Protein AF-A0A8W8LE42-F1 (afdb_monomer_lite)

InterPro domains:
  IPR024810 MAB21L/Cyclic GMP-AMP synthase-like receptor [SM01265] (7-160)
  IPR046903 Mab-21-like, nucleotidyltransferase domain [PF03281] (3-57)
  IPR046906 Mab-21-like, HhH/H2TH-like domain [PF20266] (59-157)

Foldseek 3Di:
DPPPQPPPPVVLVVVLVVLPWDWAQDQDLVCVVPPDPCSNVGTDIGSPVSLVSSQDAACSVVLLVLVQVCCVPQVPFPQSQDDSQLLSQLSSVLCSVVVDRVCRHPVNSLVSNLSSLVVLLVCLVVLFRAGNVGRVDGPSPPGDNVSSVVSSVRSVVLSVCCVVDVCCSVVD

pLDDT: mean 90.91, std 12.52, range [38.81, 98.69]

Structure (mmCIF, N/CA/C/O backbone):
data_AF-A0A8W8LE42-F1
#
_entry.id   AF-A0A8W8LE42-F1
#
loop_
_atom_site.group_PDB
_atom_site.id
_atom_site.type_symbol
_atom_site.label_atom_id
_atom_site.label_alt_id
_atom_site.label_comp_id
_atom_site.label_asym_id
_atom_site.label_entity_id
_atom_site.label_seq_id
_atom_site.pdbx_PDB_ins_code
_atom_site.Cartn_x
_atom_site.Cartn_y
_atom_site.Cartn_z
_atom_site.occupancy
_atom_site.B_iso_or_equiv
_atom_site.auth_seq_id
_atom_site.auth_comp_id
_atom_site.auth_asym_id
_atom_site.auth_atom_id
_atom_site.pdbx_PDB_model_num
ATOM 1 N N . PRO A 1 1 ? -20.582 -4.398 -10.808 1.00 38.81 1 PRO A N 1
ATOM 2 C CA . PRO A 1 1 ? -19.666 -5.000 -11.806 1.00 38.81 1 PRO A CA 1
ATOM 3 C C . PRO A 1 1 ? -18.386 -5.479 -11.116 1.00 38.81 1 PRO A C 1
ATOM 5 O O . PRO A 1 1 ? -17.664 -4.663 -10.553 1.00 38.81 1 PRO A O 1
ATOM 8 N N . VAL A 1 2 ? -18.155 -6.792 -11.080 1.00 41.50 2 VAL A N 1
ATOM 9 C CA . VAL A 1 2 ? -16.882 -7.353 -10.603 1.00 41.50 2 VAL A CA 1
ATOM 10 C C . VAL A 1 2 ? -15.811 -6.903 -11.602 1.00 41.50 2 VAL A C 1
ATOM 12 O O . VAL A 1 2 ? -16.011 -7.134 -12.797 1.00 41.50 2 VAL A O 1
ATOM 15 N N . PRO A 1 3 ? -14.732 -6.212 -11.197 1.00 56.38 3 PRO A N 1
ATOM 16 C CA . PRO A 1 3 ? -13.662 -5.918 -12.134 1.00 56.38 3 PRO A CA 1
ATOM 17 C C . PRO A 1 3 ? -13.078 -7.259 -12.575 1.00 56.38 3 PRO A C 1
ATOM 19 O O . PRO A 1 3 ? -12.836 -8.126 -11.738 1.00 56.38 3 PRO A O 1
ATOM 22 N N . HIS A 1 4 ? -12.879 -7.453 -13.875 1.00 57.09 4 HIS A N 1
ATOM 23 C CA . HIS A 1 4 ? -12.092 -8.566 -14.394 1.00 57.09 4 HIS A CA 1
ATOM 24 C C . HIS A 1 4 ? -10.633 -8.386 -13.940 1.00 57.09 4 HIS A C 1
ATOM 26 O O . HIS A 1 4 ? -9.793 -7.920 -14.706 1.00 57.09 4 HIS A O 1
ATOM 32 N N . THR A 1 5 ? -10.330 -8.674 -12.675 1.00 58.78 5 THR A N 1
ATOM 33 C CA . THR A 1 5 ? -8.969 -8.638 -12.151 1.00 58.78 5 THR A CA 1
ATOM 34 C C . THR A 1 5 ? -8.213 -9.823 -12.738 1.00 58.78 5 THR A C 1
ATOM 36 O O . THR A 1 5 ? -8.463 -10.981 -12.419 1.00 58.78 5 THR A O 1
ATOM 39 N N . GLN A 1 6 ? -7.305 -9.521 -13.668 1.00 79.50 6 GLN A N 1
ATOM 40 C CA . GLN A 1 6 ? -6.396 -10.499 -14.279 1.00 79.50 6 GLN A CA 1
ATOM 41 C C . GLN A 1 6 ? -5.278 -10.933 -13.319 1.00 79.50 6 GLN A C 1
ATOM 43 O O . GLN A 1 6 ? -4.553 -11.886 -13.602 1.00 79.50 6 GLN A O 1
ATOM 48 N N . TRP A 1 7 ? -5.142 -10.233 -12.192 1.00 91.38 7 TRP A N 1
ATOM 49 C CA . TRP A 1 7 ? -4.185 -10.522 -11.143 1.00 91.38 7 TRP A CA 1
ATOM 50 C C . TRP A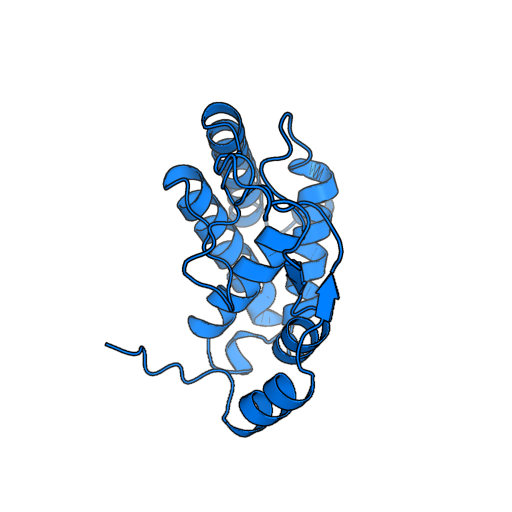 1 7 ? -4.899 -10.697 -9.797 1.00 91.38 7 TRP A C 1
ATOM 52 O O . TRP A 1 7 ? -5.804 -9.920 -9.489 1.00 91.38 7 TRP A O 1
ATOM 62 N N . PRO A 1 8 ? -4.479 -11.670 -8.980 1.00 92.62 8 PRO A N 1
ATOM 63 C CA . PRO A 1 8 ? -3.489 -12.694 -9.307 1.00 92.62 8 PRO A CA 1
ATOM 64 C C . PRO A 1 8 ? -4.063 -13.770 -10.247 1.00 92.62 8 PRO A C 1
ATOM 66 O O . PRO A 1 8 ? -5.276 -13.892 -10.420 1.00 92.62 8 PRO A O 1
ATOM 69 N N . ASN A 1 9 ? -3.189 -14.579 -10.852 1.00 91.38 9 ASN A N 1
ATOM 70 C CA . ASN A 1 9 ? -3.645 -15.728 -11.636 1.00 91.38 9 ASN A CA 1
ATOM 71 C C . ASN A 1 9 ? -4.401 -16.748 -10.745 1.00 91.38 9 ASN A C 1
ATOM 73 O O . ASN A 1 9 ? -4.167 -16.793 -9.532 1.00 91.38 9 ASN A O 1
ATOM 77 N N . PRO A 1 10 ? -5.272 -17.605 -11.312 1.00 92.88 10 PRO A N 1
ATOM 78 C CA . PRO A 1 10 ? -6.101 -18.524 -10.525 1.00 92.88 10 PRO A CA 1
ATOM 79 C C . PRO A 1 10 ? -5.329 -19.490 -9.613 1.00 92.88 10 PRO A C 1
ATOM 81 O O . PRO A 1 10 ? -5.827 -19.837 -8.543 1.00 92.88 10 PRO A O 1
ATOM 84 N N . ASN A 1 11 ? -4.115 -19.899 -9.995 1.00 93.69 11 ASN A N 1
ATOM 85 C CA . ASN A 1 11 ? -3.291 -20.782 -9.165 1.00 93.69 11 ASN A CA 1
ATOM 86 C C . ASN A 1 11 ? -2.834 -20.055 -7.897 1.00 93.69 11 ASN A C 1
ATOM 88 O O . ASN A 1 11 ? -2.991 -20.575 -6.796 1.00 93.69 11 ASN A O 1
ATOM 92 N N . LEU A 1 12 ? -2.362 -18.815 -8.036 1.00 94.56 12 LEU A N 1
ATOM 93 C CA . LEU A 1 12 ? -1.992 -17.984 -6.895 1.00 94.56 12 LEU A CA 1
ATOM 94 C C . LEU A 1 12 ? -3.217 -17.639 -6.027 1.00 94.56 12 LEU A C 1
ATOM 96 O O . LEU A 1 12 ? -3.098 -17.604 -4.807 1.00 94.56 12 LEU A O 1
ATOM 100 N N . VAL A 1 13 ? -4.414 -17.469 -6.608 1.00 95.12 13 VAL A N 1
ATOM 101 C CA . VAL A 1 13 ? -5.659 -17.343 -5.818 1.00 95.12 13 VAL A CA 1
ATOM 102 C C . VAL A 1 13 ? -5.880 -18.572 -4.933 1.00 95.12 13 VAL A C 1
ATOM 104 O O . VAL A 1 13 ? -6.248 -18.419 -3.767 1.00 95.12 13 VAL A O 1
ATOM 107 N N . ALA A 1 14 ? -5.692 -19.779 -5.473 1.00 95.56 14 ALA A N 1
ATOM 108 C CA . ALA A 1 14 ? -5.859 -21.014 -4.712 1.00 95.56 14 ALA A CA 1
ATOM 109 C C . ALA A 1 14 ? -4.854 -21.088 -3.554 1.00 95.56 14 ALA A C 1
ATOM 111 O O . ALA A 1 14 ? -5.263 -21.310 -2.419 1.00 95.56 14 ALA A O 1
ATOM 112 N N . GLU A 1 15 ? -3.578 -20.796 -3.817 1.00 95.75 15 GLU A N 1
ATOM 113 C CA . GLU A 1 15 ? -2.529 -20.762 -2.790 1.00 95.75 15 GLU A CA 1
ATOM 114 C C . GLU A 1 15 ? -2.838 -19.756 -1.674 1.00 95.75 15 GLU A C 1
ATOM 116 O O . GLU A 1 15 ? -2.789 -20.097 -0.498 1.00 95.75 15 GLU A O 1
ATOM 121 N N . VAL A 1 16 ? -3.222 -18.527 -2.032 1.00 96.38 16 VAL A N 1
ATOM 122 C CA . VAL A 1 16 ? -3.562 -17.463 -1.072 1.00 96.38 16 VAL A CA 1
ATOM 123 C C . VAL A 1 16 ? -4.757 -17.852 -0.204 1.00 96.38 16 VAL A C 1
ATOM 125 O O . VAL A 1 16 ? -4.789 -17.526 0.979 1.00 96.38 16 VAL A O 1
ATOM 128 N N . LYS A 1 17 ? -5.736 -18.572 -0.764 1.00 95.50 17 LYS A N 1
ATOM 129 C CA . LYS A 1 17 ? -6.861 -19.113 0.011 1.00 95.50 17 LYS A CA 1
ATOM 130 C C . LYS A 1 17 ? -6.429 -20.235 0.954 1.00 95.50 17 LYS A C 1
ATOM 132 O O . LYS A 1 17 ? -6.982 -20.326 2.046 1.00 95.50 17 LYS A O 1
ATOM 137 N N . THR A 1 18 ? -5.463 -21.065 0.558 1.00 96.50 18 THR A N 1
ATOM 138 C CA . THR A 1 18 ? -4.912 -22.134 1.405 1.00 96.50 18 THR A CA 1
ATOM 139 C C . THR A 1 18 ? -4.162 -21.587 2.622 1.00 96.50 18 THR A C 1
ATOM 141 O O . THR A 1 18 ? -4.216 -22.220 3.672 1.00 96.50 18 THR A O 1
ATOM 144 N N . GLU A 1 19 ? -3.541 -20.405 2.527 1.00 96.88 19 GLU A N 1
ATOM 145 C CA . GLU A 1 19 ? -2.913 -19.729 3.681 1.00 96.88 19 GLU A CA 1
ATOM 146 C C . GLU A 1 19 ? -3.922 -19.377 4.793 1.00 96.88 19 GLU A C 1
ATOM 148 O O . GLU A 1 19 ? -3.547 -19.245 5.957 1.00 96.88 19 GLU A O 1
ATOM 153 N N . GLY A 1 20 ? -5.209 -19.223 4.459 1.00 95.62 20 GLY A N 1
ATOM 154 C CA . GLY A 1 20 ? -6.252 -18.875 5.422 1.00 95.62 20 GLY A CA 1
ATOM 155 C C . GLY A 1 20 ? -6.092 -17.471 6.021 1.00 95.62 20 GLY A C 1
ATOM 156 O O . GLY A 1 20 ? -5.616 -16.535 5.373 1.00 95.62 20 GLY A O 1
ATOM 157 N N . PHE A 1 21 ? -6.557 -17.303 7.259 1.00 97.31 21 PHE A N 1
ATOM 158 C CA . PHE A 1 21 ? -6.441 -16.064 8.027 1.00 97.31 21 PHE A CA 1
ATOM 159 C C . PHE A 1 21 ? -6.401 -16.364 9.527 1.00 97.31 21 PHE A C 1
ATOM 161 O O . PHE A 1 21 ? -6.941 -17.368 9.988 1.00 97.31 21 PHE A O 1
ATOM 168 N N . ASP A 1 22 ? -5.801 -15.452 10.287 1.00 97.19 22 ASP A N 1
ATOM 169 C CA . ASP A 1 22 ? -5.736 -15.517 11.743 1.00 97.19 22 ASP A CA 1
ATOM 170 C C . ASP A 1 22 ? -6.872 -14.707 12.381 1.00 97.19 22 ASP A C 1
ATOM 172 O O . ASP A 1 22 ? -7.302 -13.674 11.854 1.00 97.19 22 ASP A O 1
ATOM 176 N N . LEU A 1 23 ? -7.305 -15.134 13.568 1.00 95.56 23 LEU A N 1
ATOM 177 C CA . LEU A 1 23 ? -8.209 -14.391 14.443 1.00 95.56 23 LEU A CA 1
ATOM 178 C C . LEU A 1 23 ? -7.427 -13.864 15.647 1.00 95.56 23 LEU A C 1
ATOM 180 O O . LEU A 1 23 ? -6.873 -14.631 16.431 1.00 95.56 23 LEU A O 1
ATOM 184 N N . LEU A 1 24 ? -7.371 -12.542 15.797 1.00 91.88 24 LEU A N 1
ATOM 185 C CA . LEU A 1 24 ? -6.592 -11.880 16.840 1.00 91.88 24 LEU A CA 1
ATOM 186 C C . LEU A 1 24 ? -7.497 -11.377 17.967 1.00 91.88 24 LEU A C 1
ATOM 188 O O . LEU A 1 24 ? -8.432 -10.613 17.716 1.00 91.88 24 LEU A O 1
ATOM 192 N N . SER A 1 25 ? -7.163 -11.741 19.208 1.00 89.75 25 SER A N 1
ATOM 193 C CA . SER A 1 25 ? -7.779 -11.194 20.424 1.00 89.75 25 SER A CA 1
ATOM 194 C C . SER A 1 25 ? -7.198 -9.811 20.719 1.00 89.75 25 SER A C 1
ATOM 196 O O . SER A 1 25 ? -6.240 -9.672 21.482 1.00 89.75 25 SER A O 1
ATOM 198 N N . ARG A 1 26 ? -7.731 -8.779 20.062 1.00 85.00 26 ARG A N 1
ATOM 199 C CA . ARG A 1 26 ? -7.368 -7.377 20.303 1.00 85.00 26 ARG A CA 1
ATOM 200 C C . ARG A 1 26 ? -8.550 -6.458 20.031 1.00 85.00 26 ARG A C 1
ATOM 202 O O . ARG A 1 26 ? -9.397 -6.772 19.200 1.00 85.00 26 ARG A O 1
ATOM 209 N N . GLU A 1 27 ? -8.547 -5.289 20.662 1.00 81.31 27 GLU A N 1
ATOM 210 C CA . GLU A 1 27 ? -9.587 -4.286 20.448 1.00 81.31 27 GLU A CA 1
ATOM 211 C C . GLU A 1 27 ? -9.686 -3.843 18.982 1.00 81.31 27 GLU A C 1
ATOM 213 O O . GLU A 1 27 ? -8.686 -3.616 18.290 1.00 81.31 27 GLU A O 1
ATOM 218 N N . SER A 1 28 ? -10.924 -3.654 18.528 1.00 82.19 28 SER A N 1
ATOM 219 C CA . SER A 1 28 ? -11.236 -3.111 17.212 1.00 82.19 28 SER A CA 1
ATOM 220 C C . SER A 1 28 ? -11.749 -1.683 17.342 1.00 82.19 28 SER A C 1
ATOM 222 O O . SER A 1 28 ? -12.800 -1.430 17.931 1.00 82.19 28 SER A O 1
ATOM 224 N N . ILE A 1 29 ? -11.067 -0.735 16.696 1.00 81.94 29 ILE A N 1
ATOM 225 C CA . ILE A 1 29 ? -11.532 0.659 16.601 1.00 81.94 29 ILE A CA 1
ATOM 226 C C . ILE A 1 29 ? -12.899 0.787 15.910 1.00 81.94 29 ILE A C 1
ATOM 228 O O . ILE A 1 29 ? -13.561 1.813 16.026 1.00 81.94 29 ILE A O 1
ATOM 232 N N . TYR A 1 30 ? -13.330 -0.242 15.174 1.00 80.69 30 TYR A N 1
ATOM 233 C CA . TYR A 1 30 ? -14.610 -0.245 14.474 1.00 80.69 30 TYR A CA 1
ATOM 234 C C . TYR A 1 30 ? -15.786 -0.553 15.399 1.00 80.69 30 TYR A C 1
ATOM 236 O O . TYR A 1 30 ? -16.916 -0.252 15.019 1.00 80.69 30 TYR A O 1
ATOM 244 N N . MET A 1 31 ? -15.515 -1.110 16.584 1.00 73.50 31 MET A N 1
ATOM 245 C CA . MET A 1 31 ? -16.525 -1.481 17.574 1.00 73.50 31 MET A CA 1
ATOM 246 C C . MET A 1 31 ? -16.721 -0.421 18.662 1.00 73.50 31 MET A C 1
ATOM 248 O O . MET A 1 31 ? -17.799 -0.406 19.224 1.00 73.50 31 MET A O 1
ATOM 252 N N . LYS A 1 32 ? -15.778 0.518 18.868 1.00 66.31 32 LYS A N 1
ATOM 253 C CA . LYS A 1 32 ? -15.805 1.527 19.957 1.00 66.31 32 LYS A CA 1
ATOM 254 C C . LYS A 1 32 ? -17.063 2.406 20.051 1.00 66.31 32 LYS A C 1
ATOM 256 O O . LYS A 1 32 ? -17.310 2.990 21.098 1.00 66.31 32 LYS A O 1
ATOM 261 N N . ASP A 1 33 ? -17.823 2.543 18.967 1.00 61.06 33 ASP A N 1
ATOM 262 C CA . ASP A 1 33 ? -19.056 3.345 18.945 1.00 61.06 33 ASP A CA 1
ATOM 263 C C . ASP A 1 33 ? -20.308 2.513 19.294 1.00 61.06 33 ASP A C 1
ATOM 265 O O . ASP A 1 33 ? -21.415 3.046 19.357 1.00 61.06 33 ASP A O 1
ATOM 269 N N . LYS A 1 34 ? -20.167 1.193 19.473 1.00 59.84 34 LYS A N 1
ATOM 270 C CA . LYS A 1 34 ? -21.277 0.264 19.687 1.00 59.84 34 LYS A CA 1
ATOM 271 C C . LYS A 1 34 ? -21.262 -0.232 21.128 1.00 59.84 34 LYS A C 1
ATOM 273 O O . LYS A 1 34 ? -20.853 -1.364 21.360 1.00 59.84 34 LYS A O 1
ATOM 278 N N . GLN A 1 35 ? -21.826 0.572 22.041 1.00 52.69 35 GLN A N 1
ATOM 279 C CA . GLN A 1 35 ? -22.200 0.188 23.415 1.00 52.69 35 GLN A CA 1
ATOM 280 C C . GLN A 1 35 ? -23.067 -1.080 23.416 1.00 52.69 35 GLN A C 1
ATOM 282 O O . GLN A 1 35 ? -24.294 -1.047 23.478 1.00 52.69 35 GLN A O 1
ATOM 287 N N . SER A 1 36 ? -22.420 -2.225 23.293 1.00 55.94 36 SER A N 1
ATOM 288 C CA . SER A 1 36 ? -23.030 -3.535 23.231 1.00 55.94 36 SER A CA 1
ATOM 289 C C . SER A 1 36 ? -22.130 -4.471 24.013 1.00 55.94 36 SER A C 1
ATOM 291 O O . SER A 1 36 ? -20.908 -4.408 23.897 1.00 55.94 36 SER A O 1
ATOM 293 N N . ALA A 1 37 ? -22.7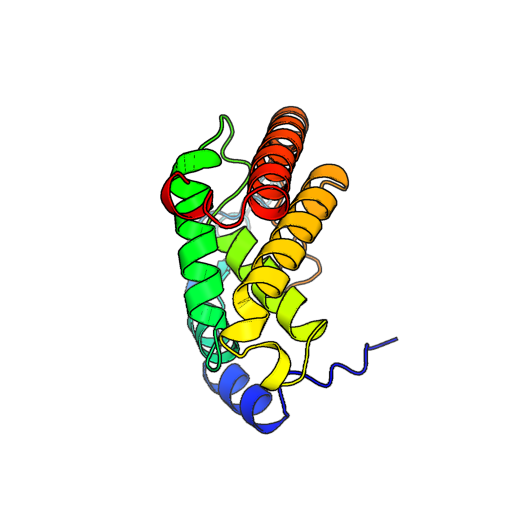35 -5.355 24.802 1.00 57.25 37 ALA A N 1
ATOM 294 C CA . ALA A 1 37 ? -22.017 -6.347 25.602 1.00 57.25 37 ALA A CA 1
ATOM 295 C C . ALA A 1 37 ? -21.084 -7.260 24.768 1.00 57.25 37 ALA A C 1
ATOM 297 O O . ALA A 1 37 ? -20.258 -7.957 25.337 1.00 57.25 37 ALA A O 1
ATOM 298 N N . ALA A 1 38 ? -21.188 -7.215 23.432 1.00 57.44 38 ALA A N 1
ATOM 299 C CA . ALA A 1 38 ? -20.390 -7.965 22.469 1.00 57.44 38 ALA A CA 1
ATOM 300 C C . ALA A 1 38 ? -19.047 -7.305 22.081 1.00 57.44 38 ALA A C 1
ATOM 302 O O . ALA A 1 38 ? -18.306 -7.886 21.287 1.00 57.44 38 ALA A O 1
ATOM 303 N N . GLU A 1 39 ? -18.703 -6.110 22.589 1.00 56.44 39 GLU A N 1
ATOM 304 C CA . GLU A 1 39 ? -17.395 -5.478 22.309 1.00 56.44 39 GLU A CA 1
ATOM 305 C C . GLU A 1 39 ? -16.203 -6.357 22.741 1.00 56.44 39 GLU A C 1
ATOM 307 O O . GLU A 1 39 ? -15.133 -6.264 22.138 1.00 56.44 39 GLU A O 1
ATOM 312 N N . GLY A 1 40 ? -16.402 -7.246 23.724 1.00 59.78 40 GLY A N 1
ATOM 313 C CA . GLY A 1 40 ? -15.407 -8.217 24.192 1.00 59.78 40 GLY A CA 1
ATOM 314 C C . GLY A 1 40 ? -15.378 -9.559 23.446 1.00 59.78 40 GLY A C 1
ATOM 315 O O . GLY A 1 40 ? -14.438 -10.323 23.646 1.00 59.78 40 GLY A O 1
ATOM 316 N N . ASP A 1 41 ? -16.353 -9.838 22.572 1.00 73.25 41 ASP A N 1
ATOM 317 C CA . ASP A 1 41 ? -16.566 -11.178 21.988 1.00 73.25 41 ASP A CA 1
ATOM 318 C C . ASP A 1 41 ? -16.149 -11.286 20.509 1.00 73.25 41 ASP A C 1
ATOM 320 O O . ASP A 1 41 ? -16.307 -12.331 19.871 1.00 73.25 41 ASP A O 1
ATOM 324 N N . ALA A 1 42 ? -15.620 -10.205 19.928 1.00 83.12 42 ALA A N 1
ATOM 325 C CA . ALA A 1 42 ? -15.227 -10.158 18.524 1.00 83.12 42 ALA A CA 1
ATOM 326 C C . ALA A 1 42 ? -13.712 -10.317 18.332 1.00 83.12 42 ALA A C 1
ATOM 328 O O . ALA A 1 42 ? -12.901 -9.708 19.028 1.00 83.12 42 ALA A O 1
ATOM 329 N N . TRP A 1 43 ? -13.333 -11.073 17.300 1.00 89.38 43 TRP A N 1
ATOM 330 C CA . TRP A 1 43 ? -11.942 -11.284 16.905 1.00 89.38 43 TRP A CA 1
ATOM 331 C C . TRP A 1 43 ? -11.595 -10.448 15.673 1.00 89.38 43 TRP A C 1
ATOM 333 O O . TRP A 1 43 ? -12.380 -10.348 14.727 1.00 89.38 43 TRP A O 1
ATOM 343 N N . VAL A 1 44 ? -10.396 -9.864 15.648 1.00 91.31 44 VAL A N 1
ATOM 344 C CA . VAL A 1 44 ? -9.908 -9.122 14.479 1.00 91.31 44 VAL A CA 1
ATOM 345 C C . VAL A 1 44 ? -9.298 -10.096 13.476 1.00 91.31 44 VAL A C 1
ATOM 347 O O . VAL A 1 44 ? -8.328 -10.779 13.795 1.00 91.31 44 VAL A O 1
ATOM 350 N N . MET A 1 45 ? -9.825 -10.121 12.252 1.00 94.44 45 MET A N 1
ATOM 351 C CA . MET A 1 45 ? -9.248 -10.903 11.154 1.00 94.44 45 MET A CA 1
ATOM 352 C C . MET A 1 45 ? -7.891 -10.334 10.716 1.00 94.44 45 MET A C 1
ATOM 354 O O . MET A 1 45 ? -7.731 -9.120 10.574 1.00 94.44 45 MET A O 1
ATOM 358 N N . SER A 1 46 ? -6.923 -11.215 10.468 1.00 95.69 46 SER A N 1
ATOM 359 C CA . SER A 1 46 ? -5.586 -10.888 9.967 1.00 95.69 46 SER A CA 1
ATOM 360 C C . SER A 1 46 ? -5.213 -11.808 8.809 1.00 95.69 46 SER A C 1
ATOM 362 O O . SER A 1 46 ? -5.189 -13.024 8.956 1.00 95.69 46 SER A O 1
ATOM 364 N N . PHE A 1 47 ? -4.855 -11.224 7.667 1.00 97.69 47 PHE A N 1
ATOM 365 C CA . PHE A 1 47 ? -4.520 -11.950 6.436 1.00 97.69 47 PHE A CA 1
ATOM 366 C C . PHE A 1 47 ? -3.010 -11.981 6.172 1.00 97.69 47 PHE A C 1
ATOM 368 O O . PHE A 1 47 ? -2.579 -12.046 5.026 1.00 97.69 47 PHE A O 1
ATOM 375 N N . LYS A 1 48 ? -2.183 -11.889 7.221 1.00 96.06 48 LYS A N 1
ATOM 376 C CA . LYS A 1 48 ? -0.734 -11.656 7.107 1.00 96.06 48 LYS A CA 1
ATOM 377 C C . LYS A 1 48 ? -0.051 -12.569 6.080 1.00 96.06 48 LYS A C 1
ATOM 379 O O . LYS A 1 48 ? 0.639 -12.055 5.199 1.00 96.06 48 LYS A O 1
ATOM 384 N N . TYR A 1 49 ? -0.250 -13.883 6.192 1.00 97.12 49 TYR A N 1
ATOM 385 C CA . TYR A 1 49 ? 0.382 -14.875 5.316 1.00 97.12 49 TYR A CA 1
ATOM 386 C C . TYR A 1 49 ? -0.178 -14.829 3.890 1.00 97.12 49 TYR A C 1
ATOM 388 O O . TYR A 1 49 ? 0.593 -14.776 2.934 1.00 97.12 49 TYR A O 1
ATOM 396 N N . ALA A 1 50 ? -1.501 -14.715 3.746 1.00 97.81 50 ALA A N 1
ATOM 397 C CA . ALA A 1 50 ? -2.175 -14.534 2.461 1.00 97.81 50 ALA A CA 1
ATOM 398 C C . ALA A 1 50 ? -1.665 -13.290 1.701 1.00 97.81 50 ALA A C 1
ATOM 400 O O . ALA A 1 50 ? -1.333 -13.359 0.517 1.00 97.81 50 ALA A O 1
ATOM 401 N N . GLU A 1 51 ? -1.525 -12.152 2.384 1.00 98.00 51 GLU A N 1
ATOM 402 C CA . GLU A 1 51 ? -0.949 -10.928 1.815 1.00 98.00 51 GLU A CA 1
ATOM 403 C C . GLU A 1 51 ? 0.530 -11.106 1.435 1.00 98.00 51 GLU A C 1
ATOM 405 O O . GLU A 1 51 ? 0.970 -10.615 0.398 1.00 98.00 51 GLU A O 1
ATOM 410 N N . ASP A 1 52 ? 1.321 -11.791 2.268 1.00 96.88 52 ASP A N 1
ATOM 411 C CA . ASP A 1 52 ? 2.741 -12.032 1.990 1.00 96.88 52 ASP A CA 1
ATOM 412 C C . ASP A 1 52 ? 2.938 -12.970 0.791 1.00 96.88 52 ASP A C 1
ATOM 414 O O . ASP A 1 52 ? 3.914 -12.806 0.044 1.00 96.88 52 ASP A O 1
ATOM 418 N N . ARG A 1 53 ? 2.010 -13.916 0.584 1.00 97.38 53 ARG A N 1
ATOM 419 C CA . ARG A 1 53 ? 1.952 -14.786 -0.596 1.00 97.38 53 ARG A CA 1
ATOM 420 C C . ARG A 1 53 ? 1.596 -13.994 -1.852 1.00 97.38 53 ARG A C 1
ATOM 422 O O . ARG A 1 53 ? 2.299 -14.126 -2.850 1.00 97.38 53 ARG A O 1
ATOM 429 N N . LEU A 1 54 ? 0.592 -13.114 -1.785 1.00 97.25 54 LEU A N 1
ATOM 430 C CA . LEU A 1 54 ? 0.218 -12.229 -2.900 1.00 97.25 54 LEU A CA 1
ATOM 431 C C . LEU A 1 54 ? 1.370 -11.332 -3.360 1.00 97.25 54 LEU A C 1
ATOM 433 O O . LEU A 1 54 ? 1.524 -11.077 -4.548 1.00 97.25 54 LEU A O 1
ATOM 437 N N . LEU A 1 55 ? 2.195 -10.856 -2.429 1.00 97.31 55 LEU A N 1
ATOM 438 C CA . LEU A 1 55 ? 3.310 -9.960 -2.738 1.00 97.31 55 LEU A CA 1
ATOM 439 C C . LEU A 1 55 ? 4.586 -10.689 -3.183 1.00 97.31 55 LEU A C 1
ATOM 441 O O . LEU A 1 55 ? 5.649 -10.069 -3.241 1.00 97.31 55 LEU A O 1
ATOM 445 N N . TYR A 1 56 ? 4.527 -11.993 -3.455 1.00 94.50 56 TYR A N 1
ATOM 446 C CA . TYR A 1 56 ? 5.662 -12.727 -4.002 1.00 94.50 56 TYR A CA 1
ATOM 447 C C . TYR A 1 56 ? 5.900 -12.375 -5.486 1.00 94.50 56 TYR A C 1
ATOM 449 O O . TYR A 1 56 ? 4.974 -12.040 -6.221 1.00 94.50 56 TYR A O 1
ATOM 457 N N . GLY A 1 57 ? 7.158 -12.452 -5.929 1.00 93.12 57 GLY A N 1
ATOM 458 C CA . GLY A 1 57 ? 7.553 -12.178 -7.315 1.00 93.12 57 GLY A CA 1
ATOM 459 C C . GLY A 1 57 ? 7.872 -10.708 -7.620 1.00 93.12 57 GLY A C 1
ATOM 460 O O . GLY A 1 57 ? 7.372 -9.783 -6.971 1.00 93.12 57 GLY A O 1
ATOM 461 N N . GLY A 1 58 ? 8.739 -10.518 -8.617 1.00 95.50 58 GLY A N 1
ATOM 462 C CA . GLY A 1 58 ? 9.188 -9.206 -9.078 1.00 95.50 58 GLY A CA 1
ATOM 463 C C . GLY A 1 58 ? 9.809 -8.341 -7.974 1.00 95.50 58 GLY A C 1
ATOM 464 O O . GLY A 1 58 ? 10.377 -8.825 -6.992 1.00 95.50 58 GLY A O 1
ATOM 465 N N . CYS A 1 59 ? 9.652 -7.030 -8.113 1.00 97.38 59 CYS A N 1
ATOM 466 C CA . CYS A 1 59 ? 10.143 -6.017 -7.195 1.00 97.38 59 CYS A CA 1
ATOM 467 C C . CYS A 1 59 ? 9.126 -5.662 -6.089 1.00 97.38 59 CYS A C 1
ATOM 469 O O . CYS A 1 59 ? 9.389 -4.752 -5.304 1.00 97.38 59 CYS A O 1
ATOM 471 N N . ARG A 1 60 ? 7.985 -6.369 -5.970 1.00 98.12 60 ARG A N 1
ATOM 472 C CA . ARG A 1 60 ? 6.876 -6.052 -5.034 1.00 98.12 60 ARG A CA 1
ATOM 473 C C . ARG A 1 60 ? 7.342 -5.895 -3.584 1.00 98.12 60 ARG A C 1
ATOM 475 O O . ARG A 1 60 ? 7.111 -4.861 -2.958 1.00 98.12 60 ARG A O 1
ATOM 482 N N . ARG A 1 61 ? 8.064 -6.885 -3.044 1.00 97.62 61 ARG A N 1
ATOM 483 C CA . ARG A 1 61 ? 8.596 -6.823 -1.664 1.00 97.62 61 ARG A CA 1
ATOM 484 C C . ARG A 1 61 ? 9.652 -5.735 -1.493 1.00 97.62 61 ARG A C 1
ATOM 486 O O . ARG A 1 61 ? 9.686 -5.093 -0.448 1.00 97.62 61 ARG A O 1
ATOM 493 N N . ARG A 1 62 ? 10.482 -5.501 -2.515 1.00 97.19 62 ARG A N 1
ATOM 494 C CA . ARG A 1 62 ? 11.482 -4.423 -2.504 1.00 97.19 62 ARG A CA 1
ATOM 495 C C . ARG A 1 62 ? 10.798 -3.054 -2.463 1.00 97.19 62 ARG A C 1
ATOM 497 O O . ARG A 1 62 ? 11.169 -2.222 -1.642 1.00 97.19 62 ARG A O 1
ATOM 504 N N . CYS A 1 63 ? 9.752 -2.870 -3.266 1.00 97.62 63 CYS A N 1
ATOM 505 C CA . CYS A 1 63 ? 8.891 -1.692 -3.259 1.00 97.62 63 CYS A CA 1
ATOM 506 C C . CYS A 1 63 ? 8.292 -1.458 -1.863 1.00 97.62 63 CYS A C 1
ATOM 508 O O . CYS A 1 63 ? 8.430 -0.370 -1.306 1.00 97.62 63 CYS A O 1
ATOM 510 N N . LEU A 1 64 ? 7.739 -2.503 -1.229 1.00 98.38 64 LEU A N 1
ATOM 511 C CA . LEU A 1 64 ? 7.223 -2.405 0.140 1.00 98.38 64 LEU A CA 1
ATOM 512 C C . LEU A 1 64 ? 8.299 -2.000 1.155 1.00 98.38 64 LEU A C 1
ATOM 514 O O . LEU A 1 64 ? 8.024 -1.189 2.036 1.00 98.38 64 LEU A O 1
ATOM 518 N N . SER A 1 65 ? 9.505 -2.563 1.063 1.00 97.75 65 SER A N 1
ATOM 519 C CA . SER A 1 65 ? 10.609 -2.211 1.963 1.00 97.75 65 SER A CA 1
ATOM 520 C C . SER A 1 65 ? 10.994 -0.738 1.838 1.00 97.75 65 SER A C 1
ATOM 522 O O . SER A 1 65 ? 11.104 -0.063 2.857 1.00 97.75 65 SER A O 1
ATOM 524 N N . ILE A 1 66 ? 11.103 -0.214 0.613 1.00 96.56 66 ILE A N 1
ATOM 525 C CA . ILE A 1 66 ? 11.396 1.207 0.374 1.00 96.56 66 ILE A CA 1
ATOM 526 C C . ILE A 1 66 ? 10.282 2.091 0.949 1.00 96.56 66 ILE A C 1
ATOM 528 O O . ILE A 1 66 ? 10.569 3.049 1.660 1.00 96.56 66 ILE A O 1
ATOM 532 N N . LEU A 1 67 ? 9.009 1.745 0.724 1.00 97.81 67 LEU A N 1
ATOM 533 C CA . LEU A 1 67 ? 7.871 2.485 1.285 1.00 97.81 67 LEU A CA 1
ATOM 534 C C . LEU A 1 67 ? 7.882 2.504 2.821 1.00 97.81 67 LEU A C 1
ATOM 536 O O . LEU A 1 67 ? 7.587 3.535 3.424 1.00 97.81 67 LEU A O 1
ATOM 540 N N . LYS A 1 68 ? 8.251 1.390 3.468 1.00 97.56 68 LYS A N 1
ATOM 541 C CA . LYS A 1 68 ? 8.411 1.327 4.931 1.00 97.56 68 LYS A CA 1
ATOM 542 C C . LYS A 1 68 ? 9.535 2.243 5.411 1.00 97.56 68 LYS A C 1
ATOM 544 O O . LYS A 1 68 ? 9.319 3.008 6.346 1.00 97.56 68 LYS A O 1
ATOM 549 N N . THR A 1 69 ? 10.686 2.232 4.739 1.00 96.31 69 THR A N 1
ATOM 550 C CA . THR A 1 69 ? 11.806 3.127 5.063 1.00 96.31 69 THR A CA 1
ATOM 551 C C . THR A 1 69 ? 11.427 4.597 4.884 1.00 96.31 69 THR A C 1
ATOM 553 O O . THR A 1 69 ? 11.680 5.404 5.776 1.00 96.31 69 THR A O 1
ATOM 556 N N . LEU A 1 70 ? 10.747 4.948 3.786 1.00 95.62 70 LEU A N 1
ATOM 557 C CA . LEU A 1 70 ? 10.223 6.300 3.574 1.00 95.62 70 LEU A CA 1
ATOM 558 C C . LEU A 1 70 ? 9.238 6.697 4.678 1.00 95.62 70 LEU A C 1
ATOM 560 O O . LEU A 1 70 ? 9.276 7.833 5.153 1.00 95.62 70 LEU A O 1
ATOM 564 N N . ARG A 1 71 ? 8.385 5.761 5.125 1.00 97.12 71 ARG A N 1
ATOM 565 C CA . ARG A 1 71 ? 7.472 6.006 6.246 1.00 97.12 71 ARG A CA 1
ATOM 566 C C . ARG A 1 71 ? 8.229 6.370 7.512 1.00 97.12 71 ARG A C 1
ATOM 568 O O . ARG A 1 71 ? 7.915 7.368 8.146 1.00 97.12 71 ARG A O 1
ATOM 575 N N . GLU A 1 72 ? 9.184 5.526 7.876 1.00 95.75 72 GLU A N 1
ATOM 576 C CA . GLU A 1 72 ? 9.929 5.616 9.129 1.00 95.75 72 GLU A CA 1
ATOM 577 C C . GLU A 1 72 ? 10.784 6.880 9.189 1.00 95.75 72 GLU A C 1
ATOM 579 O O . GLU A 1 72 ? 10.891 7.484 10.249 1.00 95.75 72 GLU A O 1
ATOM 584 N N . ARG A 1 73 ? 11.346 7.314 8.057 1.00 94.75 73 ARG A N 1
ATOM 585 C CA . ARG A 1 73 ? 12.214 8.495 8.006 1.00 94.75 73 ARG A CA 1
ATOM 586 C C . ARG A 1 73 ? 11.476 9.816 7.814 1.00 94.75 73 ARG A C 1
ATOM 588 O O . ARG A 1 73 ? 11.927 10.828 8.339 1.00 94.75 73 ARG A O 1
ATOM 595 N N . HIS A 1 74 ? 10.370 9.827 7.065 1.00 94.62 74 HIS A N 1
ATOM 596 C CA . HIS A 1 74 ? 9.753 11.083 6.601 1.00 94.62 74 HIS A CA 1
ATOM 597 C C . HIS A 1 74 ? 8.266 11.228 6.918 1.00 94.62 74 HIS A C 1
ATOM 599 O O . HIS A 1 74 ? 7.725 12.326 6.780 1.00 94.62 74 HIS A O 1
ATOM 605 N N . LEU A 1 75 ? 7.584 10.146 7.303 1.00 95.88 75 LEU A N 1
ATOM 606 C CA . LEU A 1 75 ? 6.134 10.135 7.532 1.00 95.88 75 LEU A CA 1
ATOM 607 C C . LEU A 1 75 ? 5.755 9.689 8.950 1.00 95.88 75 LEU A C 1
ATOM 609 O O . LEU A 1 75 ? 4.587 9.376 9.199 1.00 95.88 75 LEU A O 1
ATOM 613 N N . ASP A 1 76 ? 6.706 9.698 9.884 1.00 94.12 76 ASP A N 1
ATOM 614 C CA . ASP A 1 76 ? 6.418 9.580 11.312 1.00 94.12 76 ASP A CA 1
ATOM 615 C C . ASP A 1 76 ? 5.881 10.918 11.841 1.00 94.12 76 ASP A C 1
ATOM 617 O O . ASP A 1 76 ? 6.596 11.766 12.372 1.00 94.12 76 ASP A O 1
ATOM 621 N N . LEU A 1 77 ? 4.599 11.161 11.559 1.00 94.88 77 LEU A N 1
ATOM 622 C CA . LEU A 1 77 ? 3.926 12.435 11.800 1.00 94.88 77 LEU A CA 1
ATOM 623 C C . LEU A 1 77 ? 2.998 12.362 13.022 1.00 94.88 77 LEU A C 1
ATOM 625 O O . LEU A 1 77 ? 2.429 11.301 13.306 1.00 94.88 77 LEU A O 1
ATOM 629 N N . PRO A 1 78 ? 2.732 13.501 13.693 1.00 94.38 78 PRO A N 1
ATOM 630 C CA . PRO A 1 78 ? 1.754 13.567 14.774 1.00 94.38 78 PRO A CA 1
ATOM 631 C C . PRO A 1 78 ? 0.387 12.989 14.372 1.00 94.38 78 PRO A C 1
ATOM 633 O O . PRO A 1 78 ? -0.176 13.324 13.325 1.00 94.38 78 PRO A O 1
ATOM 636 N N . GLY A 1 79 ? -0.156 12.112 15.220 1.00 92.38 79 GLY A N 1
ATOM 637 C CA . GLY A 1 79 ? -1.403 11.378 14.963 1.00 92.38 79 GLY A CA 1
ATOM 638 C C . GLY A 1 79 ? -1.231 10.067 14.182 1.00 92.38 79 GLY A C 1
ATOM 639 O O . GLY A 1 79 ? -2.217 9.353 13.979 1.00 92.38 79 GLY A O 1
ATOM 640 N N . ASN A 1 80 ? 0.000 9.724 13.778 1.00 94.69 80 ASN A N 1
ATOM 641 C CA . ASN A 1 80 ? 0.352 8.508 13.040 1.00 94.69 80 ASN A CA 1
ATOM 642 C C . ASN A 1 80 ? -0.649 8.192 11.901 1.00 94.69 80 ASN A C 1
ATOM 644 O O . ASN A 1 80 ? -1.335 7.161 11.937 1.00 94.69 80 ASN A O 1
ATOM 648 N N . PRO A 1 81 ? -0.823 9.106 10.928 1.00 95.38 81 PRO A N 1
ATOM 649 C CA . PRO A 1 81 ? -1.835 8.974 9.879 1.00 95.38 81 PRO A CA 1
ATOM 650 C C . PRO A 1 81 ? -1.518 7.838 8.896 1.00 95.38 81 PRO A C 1
ATOM 652 O O . PRO A 1 81 ? -2.430 7.260 8.308 1.00 95.38 81 PRO A O 1
ATOM 655 N N . ILE A 1 82 ? -0.238 7.479 8.739 1.00 97.19 82 ILE A N 1
ATOM 656 C CA . ILE A 1 82 ? 0.226 6.450 7.805 1.00 97.19 82 ILE A CA 1
ATOM 657 C C . ILE A 1 82 ? 0.979 5.358 8.566 1.00 97.19 82 ILE A C 1
ATOM 659 O O . ILE A 1 82 ? 1.956 5.632 9.250 1.00 97.19 82 ILE A O 1
ATOM 663 N N . THR A 1 83 ? 0.565 4.101 8.397 1.00 97.31 83 THR A N 1
ATOM 664 C CA . THR A 1 83 ? 1.232 2.924 8.966 1.00 97.31 83 THR A CA 1
ATOM 665 C C . THR A 1 83 ? 1.855 2.073 7.858 1.00 97.31 83 THR A C 1
ATOM 667 O O . THR A 1 83 ? 1.476 2.179 6.691 1.00 97.31 83 THR A O 1
ATOM 670 N N . ASN A 1 84 ? 2.760 1.157 8.222 1.00 98.00 84 ASN A N 1
ATOM 671 C CA . ASN A 1 84 ? 3.307 0.161 7.286 1.00 98.00 84 ASN A CA 1
ATOM 672 C C . ASN A 1 84 ? 2.203 -0.680 6.615 1.00 98.00 84 ASN A C 1
ATOM 674 O O . ASN A 1 84 ? 2.368 -1.135 5.484 1.00 98.00 84 ASN A O 1
ATOM 678 N N . TYR A 1 85 ? 1.073 -0.875 7.302 1.00 98.00 85 TYR A N 1
ATOM 679 C CA . TYR A 1 85 ? -0.055 -1.639 6.783 1.00 98.00 85 TYR A CA 1
ATOM 680 C C . TYR A 1 85 ? -0.823 -0.893 5.682 1.00 98.00 85 TYR A C 1
ATOM 682 O O . TYR A 1 85 ? -1.280 -1.523 4.728 1.00 98.00 85 TYR A O 1
ATOM 690 N N . HIS A 1 86 ? -0.885 0.444 5.741 1.00 98.44 86 HIS A N 1
ATOM 691 C CA . HIS A 1 86 ? -1.441 1.244 4.644 1.00 98.44 86 HIS A CA 1
ATOM 692 C C . HIS A 1 86 ? -0.623 1.047 3.366 1.00 98.44 86 HIS A C 1
ATOM 694 O O . HIS A 1 86 ? -1.196 0.750 2.324 1.00 98.44 86 HIS A O 1
ATOM 700 N N . PHE A 1 87 ? 0.711 1.107 3.443 1.00 98.62 87 PHE A N 1
ATOM 701 C CA . PHE A 1 87 ? 1.551 0.871 2.265 1.00 98.62 87 PHE A CA 1
ATOM 702 C C . PHE A 1 87 ? 1.455 -0.557 1.732 1.00 98.62 87 PHE A C 1
ATOM 704 O O . PHE A 1 87 ? 1.414 -0.741 0.519 1.00 98.62 87 PHE A O 1
ATOM 711 N N . LYS A 1 88 ? 1.350 -1.564 2.609 1.00 98.69 88 LYS A N 1
ATOM 712 C CA . LYS A 1 88 ? 1.106 -2.948 2.176 1.00 98.69 88 LYS A CA 1
ATOM 713 C C . LYS A 1 88 ? -0.225 -3.076 1.423 1.00 98.69 88 LYS A C 1
ATOM 715 O O . LYS A 1 88 ? -0.265 -3.689 0.363 1.00 98.69 88 LYS A O 1
ATOM 720 N N . THR A 1 89 ? -1.281 -2.446 1.937 1.00 98.62 89 THR A N 1
ATOM 721 C CA . THR A 1 89 ? -2.615 -2.434 1.313 1.00 98.62 89 THR A CA 1
ATOM 722 C C . THR A 1 89 ? -2.605 -1.731 -0.045 1.00 98.62 89 THR A C 1
ATOM 724 O O . THR A 1 89 ? -3.127 -2.263 -1.019 1.00 98.62 89 THR A O 1
ATOM 727 N N . LEU A 1 90 ? -1.983 -0.554 -0.140 1.00 98.69 90 LEU A N 1
ATOM 728 C CA . LEU A 1 90 ? -1.906 0.197 -1.395 1.00 98.69 90 LEU A CA 1
ATOM 729 C C . LEU A 1 90 ? -1.044 -0.514 -2.442 1.00 98.69 90 LEU A C 1
ATOM 731 O O . LEU A 1 90 ? -1.397 -0.513 -3.615 1.00 98.69 90 LEU A O 1
ATOM 735 N N . LEU A 1 91 ? 0.025 -1.198 -2.028 1.00 98.69 91 LEU A N 1
ATOM 736 C CA . LEU A 1 91 ? 0.808 -2.048 -2.923 1.00 98.69 91 LEU A CA 1
ATOM 737 C C . LEU A 1 91 ? -0.034 -3.182 -3.533 1.00 98.69 91 LEU A C 1
ATOM 739 O O . LEU A 1 91 ? 0.107 -3.459 -4.722 1.00 98.69 91 LEU A O 1
ATOM 743 N N . LEU A 1 92 ? -0.922 -3.813 -2.757 1.00 98.56 92 LEU A N 1
ATOM 744 C CA . LEU A 1 92 ? -1.832 -4.845 -3.273 1.00 98.56 92 LEU A CA 1
ATOM 745 C C . LEU A 1 92 ? -2.795 -4.272 -4.327 1.00 98.56 92 LEU A C 1
ATOM 747 O O . LEU A 1 92 ? -2.939 -4.850 -5.400 1.00 98.56 92 LEU A O 1
ATOM 751 N N . TYR A 1 93 ? -3.376 -3.093 -4.084 1.00 98.19 93 TYR A N 1
ATOM 752 C CA . TYR A 1 93 ? -4.184 -2.411 -5.105 1.00 98.19 93 TYR A CA 1
ATOM 753 C C . TYR A 1 93 ? -3.369 -1.993 -6.331 1.00 98.19 93 TYR A C 1
ATOM 755 O O . TYR A 1 93 ? -3.882 -2.016 -7.447 1.00 98.19 93 TYR A O 1
ATOM 763 N N . GLU A 1 94 ? -2.107 -1.604 -6.157 1.00 98.12 94 GLU A N 1
ATOM 764 C CA . GLU A 1 94 ? -1.243 -1.277 -7.289 1.00 98.12 94 GLU A CA 1
ATOM 765 C C . GLU A 1 94 ? -0.958 -2.510 -8.157 1.00 98.12 94 GLU A C 1
ATOM 767 O O . GLU A 1 94 ? -0.846 -2.373 -9.377 1.00 98.12 94 GLU A O 1
ATOM 772 N N . CYS A 1 95 ? -0.907 -3.708 -7.558 1.00 97.81 95 CYS A N 1
ATOM 773 C CA . CYS A 1 95 ? -0.799 -4.977 -8.283 1.00 97.81 95 CYS A CA 1
ATOM 774 C C . CYS A 1 95 ? -2.046 -5.272 -9.126 1.00 97.81 95 CYS A C 1
ATOM 776 O O . CYS A 1 95 ? -1.909 -5.741 -10.250 1.00 97.81 95 CYS A O 1
ATOM 778 N N . GLU A 1 96 ? -3.250 -4.934 -8.653 1.00 96.56 96 GLU A N 1
ATOM 779 C CA . GLU A 1 96 ? -4.465 -5.063 -9.473 1.00 96.56 96 GLU A CA 1
ATOM 780 C C . GLU A 1 96 ? -4.470 -4.112 -10.675 1.00 96.56 96 GLU A C 1
ATOM 782 O O . GLU A 1 96 ? -4.955 -4.476 -11.746 1.00 96.56 96 GLU A O 1
ATOM 787 N N . LYS A 1 97 ? -3.909 -2.903 -10.519 1.00 96.38 97 LYS A N 1
ATOM 788 C CA . LYS A 1 97 ? -3.771 -1.940 -11.626 1.00 96.38 97 LYS A CA 1
ATOM 789 C C . LYS A 1 97 ? -2.722 -2.362 -12.657 1.00 96.38 97 LYS A C 1
ATOM 791 O O . LYS A 1 97 ? -2.857 -2.002 -13.821 1.00 96.38 97 LYS A O 1
ATOM 796 N N . HIS A 1 98 ? -1.695 -3.094 -12.227 1.00 96.88 98 HIS A N 1
ATOM 797 C CA . HIS A 1 98 ? -0.573 -3.543 -13.056 1.00 96.88 98 HIS A CA 1
ATOM 798 C C . HIS A 1 98 ? -0.451 -5.067 -12.952 1.00 96.88 98 HIS A C 1
ATOM 800 O O . HIS A 1 98 ? 0.411 -5.575 -12.228 1.00 96.88 98 HIS A O 1
ATOM 806 N N . PRO A 1 99 ? -1.354 -5.813 -13.611 1.00 95.50 99 PRO A N 1
ATOM 807 C CA . PRO A 1 99 ? -1.522 -7.238 -13.362 1.00 95.50 99 PRO A CA 1
ATOM 808 C C . PRO A 1 99 ? -0.408 -8.113 -13.950 1.00 95.50 99 PRO A C 1
ATOM 810 O O . PRO A 1 99 ? -0.308 -9.287 -13.593 1.00 95.50 99 PRO A O 1
ATOM 813 N N . ARG A 1 100 ? 0.417 -7.599 -14.873 1.00 94.06 100 ARG A N 1
ATOM 814 C CA . ARG A 1 100 ? 1.424 -8.408 -15.577 1.00 94.06 100 ARG A CA 1
ATOM 815 C C . ARG A 1 100 ? 2.727 -8.453 -14.788 1.00 94.06 100 ARG A C 1
ATOM 817 O O . ARG A 1 100 ? 3.211 -7.425 -14.328 1.00 94.06 100 ARG A O 1
ATOM 824 N N . GLU A 1 101 ? 3.363 -9.623 -14.717 1.00 93.75 101 GLU A N 1
ATOM 825 C CA . GLU A 1 101 ? 4.639 -9.787 -13.995 1.00 93.75 101 GLU A CA 1
ATOM 826 C C . GLU A 1 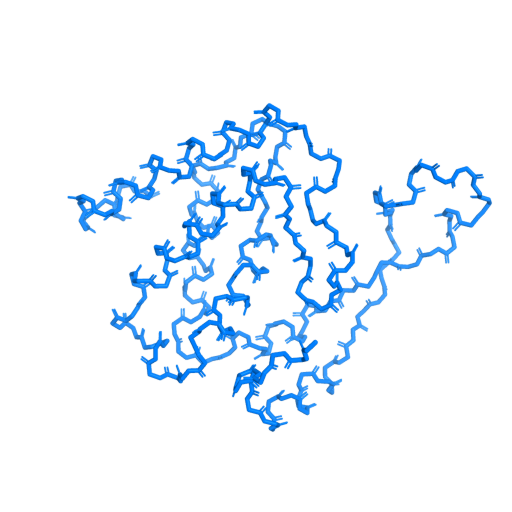101 ? 5.760 -8.877 -14.521 1.00 93.75 101 GLU A C 1
ATOM 828 O O . GLU A 1 101 ? 6.572 -8.398 -13.737 1.00 93.75 101 GLU A O 1
ATOM 833 N N . MET A 1 102 ? 5.771 -8.566 -15.823 1.00 94.62 102 MET A N 1
ATOM 834 C CA . MET A 1 102 ? 6.747 -7.640 -16.415 1.00 94.62 102 MET A CA 1
ATOM 835 C C . MET A 1 102 ? 6.617 -6.197 -15.892 1.00 94.62 102 MET A C 1
ATOM 837 O O . MET A 1 102 ? 7.596 -5.468 -15.885 1.00 94.62 102 MET A O 1
ATOM 841 N N . GLU A 1 103 ? 5.437 -5.785 -15.410 1.00 96.31 103 GLU A N 1
ATOM 842 C CA . GLU A 1 103 ? 5.212 -4.453 -14.814 1.00 96.31 103 GLU A CA 1
ATOM 843 C C . GLU A 1 103 ? 5.736 -4.361 -13.369 1.00 96.31 103 GLU A C 1
ATOM 845 O O . GLU A 1 103 ? 5.662 -3.309 -12.731 1.00 96.31 103 GLU A O 1
ATOM 850 N N . TRP A 1 104 ? 6.253 -5.477 -12.851 1.00 97.12 104 TRP A N 1
ATOM 851 C CA . TRP A 1 104 ? 6.878 -5.612 -11.541 1.00 97.12 104 TRP A CA 1
ATOM 852 C C . TRP A 1 104 ? 8.336 -6.050 -11.654 1.00 97.12 104 TRP A C 1
ATOM 854 O O . TRP A 1 104 ? 8.889 -6.573 -10.689 1.00 97.12 104 TRP A O 1
ATOM 864 N N . ASP A 1 105 ? 8.978 -5.870 -12.805 1.00 95.94 105 ASP A N 1
ATOM 865 C CA . ASP A 1 105 ? 10.421 -6.045 -12.896 1.00 95.94 105 ASP A CA 1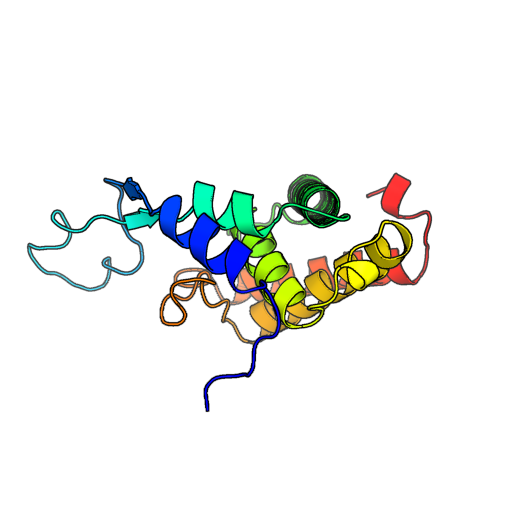
ATOM 866 C C . ASP A 1 105 ? 11.180 -4.912 -12.177 1.00 95.94 105 ASP A C 1
ATOM 868 O O . ASP A 1 105 ? 10.612 -3.910 -11.733 1.00 95.94 105 ASP A O 1
ATOM 872 N N . ASP A 1 106 ? 12.496 -5.070 -12.042 1.00 93.56 106 ASP A N 1
ATOM 873 C CA . ASP A 1 106 ? 13.327 -4.085 -11.346 1.00 93.56 106 ASP A CA 1
ATOM 874 C C . ASP A 1 106 ? 13.374 -2.725 -12.067 1.00 93.56 106 ASP A C 1
ATOM 876 O O . ASP A 1 106 ? 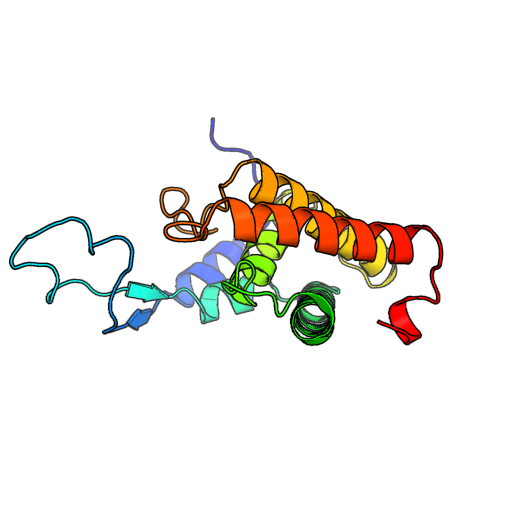13.608 -1.705 -11.415 1.00 93.56 106 ASP A O 1
ATOM 880 N N . THR A 1 107 ? 13.108 -2.683 -13.378 1.00 93.69 107 THR A N 1
ATOM 881 C CA . THR A 1 107 ? 13.074 -1.430 -14.151 1.00 93.69 107 THR A CA 1
ATOM 882 C C . THR A 1 107 ? 11.818 -0.612 -13.855 1.00 93.69 107 THR A C 1
ATOM 884 O O . THR A 1 107 ? 11.870 0.616 -13.821 1.00 93.69 107 THR A O 1
ATOM 887 N N . SER A 1 108 ? 10.720 -1.293 -13.525 1.00 95.25 108 SER A N 1
ATOM 888 C CA . SER A 1 108 ? 9.426 -0.694 -13.194 1.00 95.25 108 SER A CA 1
ATOM 889 C C . SER A 1 108 ? 9.349 -0.172 -11.754 1.00 95.25 108 SER A C 1
ATOM 891 O O . SER A 1 108 ? 8.391 0.516 -11.396 1.00 95.25 108 SER A O 1
ATOM 893 N N . LEU A 1 109 ? 10.336 -0.473 -10.899 1.00 95.38 109 LEU A N 1
ATOM 894 C CA . LEU A 1 109 ? 10.305 -0.163 -9.463 1.00 95.38 109 LEU A CA 1
ATOM 895 C C . LEU A 1 109 ? 10.015 1.317 -9.167 1.00 95.38 109 LEU A C 1
ATOM 897 O O . LEU A 1 109 ? 9.215 1.613 -8.278 1.00 95.38 109 LEU A O 1
ATOM 901 N N . GLY A 1 110 ? 10.643 2.236 -9.906 1.00 93.88 110 GLY A N 1
ATOM 902 C CA . GLY A 1 110 ? 10.422 3.677 -9.746 1.00 93.88 110 GLY A CA 1
ATOM 903 C C . GLY A 1 110 ? 8.974 4.076 -10.032 1.00 93.88 110 GLY A C 1
ATOM 904 O O . GLY A 1 110 ? 8.345 4.759 -9.224 1.00 93.88 110 GLY A O 1
ATOM 905 N N . ASP A 1 111 ? 8.409 3.569 -11.127 1.00 95.62 111 ASP A N 1
ATOM 906 C CA . ASP A 1 111 ? 7.019 3.830 -11.506 1.00 95.62 111 ASP A CA 1
ATOM 907 C C . ASP A 1 111 ? 6.033 3.253 -10.488 1.00 95.62 111 ASP A C 1
ATOM 909 O O . ASP A 1 111 ? 5.051 3.910 -10.138 1.00 95.62 111 ASP A O 1
ATOM 913 N N . ARG A 1 112 ? 6.317 2.059 -9.943 1.00 97.81 112 ARG A N 1
ATOM 914 C CA . ARG A 1 112 ? 5.492 1.450 -8.888 1.00 97.81 112 ARG A CA 1
ATOM 915 C C . ARG A 1 112 ? 5.508 2.279 -7.606 1.00 97.81 112 ARG A C 1
ATOM 917 O O . ARG A 1 112 ? 4.450 2.500 -7.016 1.00 97.81 112 ARG A O 1
ATOM 924 N N . LEU A 1 113 ? 6.676 2.770 -7.187 1.00 97.19 113 LEU A N 1
ATOM 925 C CA . LEU A 1 113 ? 6.790 3.662 -6.029 1.00 97.19 113 LEU A CA 1
ATOM 926 C C . LEU A 1 113 ? 5.990 4.951 -6.247 1.00 97.19 113 LEU A C 1
ATOM 928 O O . LEU A 1 113 ? 5.194 5.331 -5.388 1.00 97.19 113 LEU A O 1
ATOM 932 N N . ASN A 1 114 ? 6.139 5.582 -7.413 1.00 96.69 114 ASN A N 1
ATOM 933 C CA . ASN A 1 114 ? 5.416 6.805 -7.759 1.00 96.69 114 ASN A CA 1
ATOM 934 C C . ASN A 1 114 ? 3.895 6.591 -7.757 1.00 96.69 114 ASN A C 1
ATOM 936 O O . ASN A 1 114 ? 3.164 7.382 -7.157 1.00 96.69 114 ASN A O 1
ATOM 940 N N . GLY A 1 115 ? 3.420 5.501 -8.367 1.00 98.19 115 GLY A N 1
ATOM 941 C CA . GLY A 1 115 ? 2.003 5.135 -8.397 1.00 98.19 115 GLY A CA 1
ATOM 942 C C . GLY A 1 115 ? 1.410 4.952 -6.999 1.00 98.19 115 GLY A C 1
ATOM 943 O O . GLY A 1 115 ? 0.358 5.518 -6.689 1.00 98.19 115 GLY A O 1
ATOM 944 N N . ILE A 1 116 ? 2.123 4.254 -6.110 1.00 98.69 116 ILE A N 1
ATOM 945 C CA . ILE A 1 116 ? 1.672 4.028 -4.729 1.00 98.69 116 ILE A CA 1
ATOM 946 C C . ILE A 1 116 ? 1.679 5.327 -3.916 1.00 98.69 116 ILE A C 1
ATOM 948 O O . ILE A 1 116 ? 0.749 5.568 -3.144 1.00 98.69 116 ILE A O 1
ATOM 952 N N . LEU A 1 117 ? 2.679 6.197 -4.083 1.00 98.56 117 LEU A N 1
ATOM 953 C CA . LEU A 1 117 ? 2.722 7.493 -3.393 1.00 98.56 117 LEU A CA 1
ATOM 954 C C . LEU A 1 117 ? 1.592 8.421 -3.867 1.00 98.56 117 LEU A C 1
ATOM 956 O O . LEU A 1 117 ? 0.919 9.030 -3.034 1.00 98.56 117 LEU A O 1
ATOM 960 N N . LEU A 1 118 ? 1.309 8.470 -5.173 1.00 98.56 118 LEU A N 1
ATOM 961 C CA . LEU A 1 118 ? 0.149 9.188 -5.719 1.00 98.56 118 LEU A CA 1
ATOM 962 C C . LEU A 1 118 ? -1.169 8.637 -5.165 1.00 98.56 118 LEU A C 1
ATOM 964 O O . LEU A 1 118 ? -2.033 9.401 -4.730 1.00 98.56 118 LEU A O 1
ATOM 968 N N . GLN A 1 119 ? -1.315 7.312 -5.124 1.00 98.50 119 GLN A N 1
ATOM 969 C CA . GLN A 1 119 ? -2.496 6.676 -4.548 1.00 98.50 119 GLN A CA 1
ATOM 970 C C . GLN A 1 119 ? -2.636 6.991 -3.054 1.00 98.50 119 GLN A C 1
ATOM 972 O O . GLN A 1 119 ? -3.737 7.272 -2.588 1.00 98.50 119 GLN A O 1
ATOM 977 N N . THR A 1 120 ? -1.525 7.009 -2.315 1.00 98.69 120 THR A N 1
ATOM 978 C CA . THR A 1 120 ? -1.496 7.381 -0.895 1.00 98.69 120 THR A CA 1
ATOM 979 C C . THR A 1 120 ? -2.045 8.792 -0.696 1.00 98.69 120 THR A C 1
ATOM 981 O O . THR A 1 120 ? -2.909 8.994 0.154 1.00 98.69 120 THR A O 1
ATOM 984 N N . ILE A 1 121 ? -1.610 9.757 -1.513 1.00 98.69 121 ILE A N 1
ATOM 985 C CA . ILE A 1 121 ? -2.116 11.138 -1.473 1.00 98.69 121 ILE A CA 1
ATOM 986 C C . ILE A 1 121 ? -3.623 11.167 -1.734 1.00 98.69 121 ILE A C 1
ATOM 988 O O . ILE A 1 121 ? -4.359 11.782 -0.964 1.00 98.69 121 ILE A O 1
ATOM 992 N N . SER A 1 122 ? -4.089 10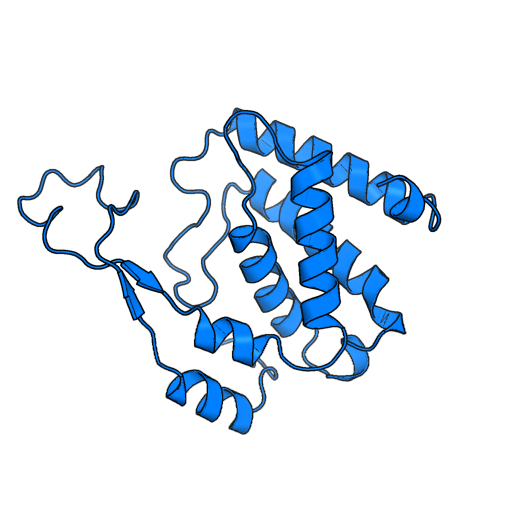.457 -2.765 1.00 98.44 122 SER A N 1
ATOM 993 C CA . SER A 1 122 ? -5.515 10.378 -3.096 1.00 98.44 122 SER A CA 1
ATOM 994 C C . SER A 1 122 ? -6.343 9.803 -1.942 1.00 98.44 122 SER A C 1
ATOM 996 O O . SER A 1 122 ? -7.356 10.386 -1.558 1.00 98.44 122 SER A O 1
ATOM 998 N N . CYS A 1 123 ? -5.897 8.705 -1.327 1.00 98.50 123 CYS A N 1
ATOM 999 C CA . CYS A 1 123 ? -6.570 8.115 -0.170 1.00 98.50 123 CYS A CA 1
ATOM 1000 C C . CYS A 1 123 ? -6.626 9.088 1.016 1.00 98.50 123 CYS A C 1
ATOM 1002 O O . CYS A 1 123 ? -7.665 9.201 1.667 1.00 98.50 123 CYS A O 1
ATOM 1004 N N . LEU A 1 124 ? -5.527 9.796 1.304 1.00 98.50 124 LEU A N 1
ATOM 1005 C CA . LEU A 1 124 ? -5.450 10.753 2.413 1.00 98.50 124 LEU A CA 1
ATOM 1006 C C . LEU A 1 124 ? -6.369 11.958 2.198 1.00 98.50 124 LEU A C 1
ATOM 1008 O O . LEU A 1 124 ? -6.998 12.406 3.151 1.00 98.50 124 LEU A O 1
ATOM 1012 N N . GLN A 1 125 ? -6.471 12.462 0.966 1.00 98.00 125 GLN A N 1
ATOM 1013 C CA . GLN A 1 125 ? -7.365 13.570 0.610 1.00 98.00 125 GLN A CA 1
ATOM 1014 C C . GLN A 1 125 ? -8.838 13.148 0.656 1.00 98.00 125 GLN A C 1
ATOM 1016 O O . GLN A 1 125 ? -9.674 13.871 1.192 1.00 98.00 125 GLN A O 1
ATOM 1021 N N . ASN A 1 126 ? -9.143 11.943 0.169 1.00 97.69 126 ASN A N 1
ATOM 1022 C CA . ASN A 1 126 ? -10.492 11.373 0.175 1.00 97.69 126 ASN A CA 1
ATOM 1023 C C . ASN A 1 126 ? -10.911 10.796 1.534 1.00 97.69 126 ASN A C 1
ATOM 1025 O O . ASN A 1 126 ? -12.041 10.332 1.673 1.00 97.69 126 ASN A O 1
ATOM 1029 N N . ARG A 1 127 ? -10.013 10.804 2.529 1.00 97.75 127 ARG A N 1
ATOM 1030 C CA . ARG A 1 127 ? -10.240 10.267 3.883 1.00 97.75 127 ARG A CA 1
ATOM 1031 C C . ARG A 1 127 ? -10.635 8.797 3.900 1.00 97.75 127 ARG A C 1
ATOM 1033 O O . ARG A 1 127 ? -11.342 8.376 4.806 1.00 97.75 127 ARG A O 1
ATOM 1040 N N . ARG A 1 128 ? -10.194 8.031 2.901 1.00 97.31 128 ARG A N 1
ATOM 1041 C CA . ARG A 1 128 ? -10.608 6.640 2.732 1.00 97.31 128 ARG A CA 1
ATOM 1042 C C . ARG A 1 128 ? -9.480 5.782 2.179 1.00 97.31 128 ARG A C 1
ATOM 1044 O O . ARG A 1 128 ? -8.947 6.052 1.103 1.00 97.31 128 ARG A O 1
ATOM 1051 N N . CYS A 1 129 ? -9.167 4.711 2.896 1.00 98.12 129 CYS A N 1
ATOM 1052 C CA . CYS A 1 129 ? -8.235 3.666 2.491 1.00 98.12 129 CYS A CA 1
ATOM 1053 C C . CYS A 1 129 ? -8.875 2.299 2.788 1.00 98.12 129 CYS A C 1
ATOM 1055 O O . CYS A 1 129 ? -8.742 1.788 3.901 1.00 98.12 129 CYS A O 1
ATOM 1057 N N . PRO A 1 130 ? -9.626 1.714 1.837 1.00 97.81 130 PRO A N 1
ATOM 1058 C CA . PRO A 1 130 ? -10.306 0.443 2.067 1.00 97.81 130 PRO A CA 1
ATOM 1059 C C . PRO A 1 130 ? -9.292 -0.689 2.260 1.00 97.81 130 PRO A C 1
ATOM 1061 O O . PRO A 1 130 ? -8.335 -0.808 1.500 1.00 97.81 130 PRO A O 1
ATOM 1064 N N . HIS A 1 131 ? -9.515 -1.557 3.240 1.00 97.88 131 HIS A N 1
ATOM 1065 C CA . HIS A 1 131 ? -8.732 -2.774 3.428 1.00 97.88 131 HIS A CA 1
ATOM 1066 C C . HIS A 1 131 ? -8.844 -3.676 2.191 1.00 97.88 131 HIS A C 1
ATOM 1068 O O . HIS A 1 131 ? -9.936 -3.852 1.655 1.00 97.88 131 HIS A O 1
ATOM 1074 N N . TYR A 1 132 ? -7.736 -4.296 1.770 1.00 97.81 132 TYR A N 1
ATOM 1075 C CA . TYR A 1 132 ? -7.673 -5.075 0.526 1.00 97.81 132 TYR A CA 1
ATOM 1076 C C . TYR A 1 132 ? -8.683 -6.240 0.483 1.00 97.81 132 TYR A C 1
ATOM 1078 O O . TYR A 1 132 ? -9.553 -6.282 -0.378 1.00 97.81 132 TYR A O 1
ATOM 1086 N N . PHE A 1 133 ? -8.645 -7.144 1.471 1.00 97.00 133 PHE A N 1
ATOM 1087 C CA . PHE A 1 133 ? -9.594 -8.270 1.553 1.00 97.00 133 PHE A CA 1
ATOM 1088 C C . PHE A 1 133 ? -10.985 -7.923 2.107 1.00 97.00 133 PHE A C 1
ATOM 1090 O O . PHE A 1 133 ? -11.918 -8.708 1.953 1.00 97.00 133 PHE A O 1
ATOM 1097 N N . LEU A 1 134 ? -11.142 -6.773 2.769 1.00 96.25 134 LEU A N 1
ATOM 1098 C CA . LEU A 1 134 ? -12.370 -6.383 3.467 1.00 96.25 134 LEU A CA 1
ATOM 1099 C C . LEU A 1 134 ? -12.772 -4.963 3.033 1.00 96.25 134 LEU A C 1
ATOM 1101 O O . LEU A 1 134 ? -12.605 -4.027 3.810 1.00 96.25 134 LEU A O 1
ATOM 1105 N N . PRO A 1 135 ? -13.325 -4.759 1.822 1.00 93.06 135 PRO A N 1
ATOM 1106 C CA . PRO A 1 135 ? -13.511 -3.417 1.246 1.00 93.06 135 PRO A CA 1
ATOM 1107 C C . PRO A 1 135 ? -14.409 -2.463 2.056 1.00 93.06 135 PRO A C 1
ATOM 1109 O O . PRO A 1 135 ? -14.365 -1.245 1.870 1.00 93.06 135 PRO A O 1
ATOM 1112 N N . ASN A 1 136 ? -15.225 -3.014 2.961 1.00 93.12 136 ASN A N 1
ATOM 1113 C CA . ASN A 1 136 ? -16.088 -2.263 3.878 1.00 93.12 136 ASN A CA 1
ATOM 1114 C C . ASN A 1 136 ? -15.346 -1.737 5.121 1.00 93.12 136 ASN A C 1
ATOM 1116 O O . ASN A 1 136 ? -15.905 -0.952 5.884 1.00 93.12 136 ASN A O 1
ATOM 1120 N N . VAL A 1 137 ? -14.105 -2.171 5.345 1.00 94.62 137 VAL A N 1
ATOM 1121 C CA . VAL A 1 137 ? -13.245 -1.742 6.450 1.00 94.62 137 VAL A CA 1
ATOM 1122 C C . VAL A 1 137 ? -12.341 -0.620 5.948 1.00 94.62 137 VAL A C 1
ATOM 1124 O O . VAL A 1 137 ? -11.501 -0.842 5.082 1.00 94.62 137 VAL A O 1
ATOM 1127 N N . ASP A 1 138 ? -12.507 0.588 6.482 1.00 96.56 138 ASP A N 1
ATOM 1128 C CA . ASP A 1 138 ? -11.678 1.746 6.129 1.00 96.56 138 ASP A CA 1
ATOM 1129 C C . ASP A 1 138 ? -10.532 1.950 7.122 1.00 96.56 138 ASP A C 1
ATOM 1131 O O . ASP A 1 138 ? -10.752 2.376 8.255 1.00 96.56 138 ASP A O 1
ATOM 1135 N N . LEU A 1 139 ? -9.300 1.720 6.668 1.00 96.75 139 LEU A N 1
ATOM 1136 C CA . LEU A 1 139 ? -8.083 1.782 7.476 1.00 96.75 139 LEU A CA 1
ATOM 1137 C C . LEU A 1 139 ? -7.787 3.179 8.047 1.00 96.75 139 LEU A C 1
ATOM 1139 O O . LEU A 1 139 ? -7.028 3.289 9.011 1.00 96.75 139 LEU A O 1
ATOM 1143 N N . PHE A 1 140 ? -8.395 4.238 7.504 1.00 96.81 140 PHE A N 1
ATOM 1144 C CA . PHE A 1 140 ? -8.291 5.588 8.064 1.00 96.81 140 PHE A CA 1
ATOM 1145 C C . PHE A 1 140 ? -9.336 5.911 9.136 1.00 96.81 140 PHE A C 1
ATOM 1147 O O . PHE A 1 140 ? -9.306 7.015 9.692 1.00 96.81 140 PHE A O 1
ATOM 1154 N N . LYS A 1 141 ? -10.210 4.963 9.509 1.00 94.12 141 LYS A N 1
ATOM 1155 C CA . LYS A 1 141 ? -11.163 5.169 10.605 1.00 94.12 141 LYS A CA 1
ATOM 1156 C C . LYS A 1 141 ? -10.431 5.613 11.880 1.00 94.12 141 LYS A C 1
ATOM 1158 O O . LYS A 1 141 ? -9.401 5.063 12.265 1.00 94.12 141 LYS A O 1
ATOM 1163 N N . GLY A 1 142 ? -10.970 6.639 12.538 1.00 91.88 142 GLY A N 1
ATOM 1164 C CA . GLY A 1 142 ? -10.422 7.189 13.781 1.00 91.88 142 GLY A CA 1
ATOM 1165 C C . GLY A 1 142 ? -9.175 8.068 13.614 1.00 91.88 142 GLY A C 1
ATOM 1166 O O . GLY A 1 142 ? -8.640 8.542 14.615 1.00 91.88 142 GLY A O 1
ATOM 1167 N N . LYS A 1 143 ? -8.695 8.317 12.387 1.00 94.81 143 LYS A N 1
ATOM 1168 C CA . LYS A 1 143 ? -7.616 9.283 12.132 1.00 94.81 143 LYS A CA 1
ATOM 1169 C C . LYS A 1 143 ? -8.180 10.699 12.015 1.00 94.81 143 LYS A C 1
ATOM 1171 O O . LYS A 1 143 ? -9.212 10.924 11.389 1.00 94.81 143 LYS A O 1
ATOM 1176 N N . ALA A 1 144 ? -7.485 11.671 12.602 1.00 96.50 144 ALA A N 1
ATOM 1177 C CA . ALA A 1 144 ? -7.905 13.069 12.547 1.00 96.50 144 ALA A CA 1
ATOM 1178 C C . ALA A 1 144 ? -7.737 13.644 11.125 1.00 96.50 144 ALA A C 1
ATOM 1180 O O . ALA A 1 144 ? -6.660 13.479 10.539 1.00 96.50 144 ALA A O 1
ATOM 1181 N N . PRO A 1 145 ? -8.729 14.383 10.587 1.00 96.81 145 PRO A N 1
ATOM 1182 C CA . PRO A 1 145 ? -8.620 15.012 9.271 1.00 96.81 145 PRO A CA 1
ATOM 1183 C C . PRO A 1 145 ? -7.373 15.901 9.123 1.00 96.81 145 PRO A C 1
ATOM 1185 O O . PRO A 1 145 ? -6.590 15.743 8.188 1.00 96.81 145 PRO A O 1
ATOM 1188 N N . SER A 1 146 ? -7.084 16.756 10.101 1.00 97.06 146 SER A N 1
ATOM 1189 C CA . SER A 1 146 ? -5.892 17.615 10.061 1.00 97.06 146 SER A CA 1
ATOM 1190 C C . SER A 1 146 ? -4.577 16.827 9.946 1.00 97.06 146 SER A C 1
ATOM 1192 O O . SER A 1 146 ? -3.675 17.224 9.207 1.00 97.06 146 SER A O 1
ATOM 1194 N N . SER A 1 147 ? -4.473 15.675 10.622 1.00 97.38 147 SER A N 1
ATOM 1195 C CA . SER A 1 147 ? -3.298 14.797 10.546 1.00 97.38 147 SER A CA 1
ATOM 1196 C C . SER A 1 147 ? -3.122 14.215 9.141 1.00 97.38 147 SER A C 1
ATOM 1198 O O . SER A 1 147 ? -2.012 14.249 8.606 1.00 97.38 147 SER A O 1
ATOM 1200 N N . MET A 1 148 ? -4.201 13.759 8.487 1.00 98.06 148 MET A N 1
ATOM 1201 C CA . MET A 1 148 ? -4.067 13.234 7.122 1.00 98.06 148 MET A CA 1
ATOM 1202 C C . MET A 1 148 ? -3.839 14.323 6.062 1.00 98.06 148 MET A C 1
ATOM 1204 O O . MET A 1 148 ? -3.162 14.042 5.078 1.00 98.06 148 MET A O 1
ATOM 1208 N N . ASP A 1 149 ? -4.304 15.564 6.262 1.00 97.94 149 ASP A N 1
ATOM 1209 C CA . ASP A 1 149 ? -3.962 16.672 5.349 1.00 97.94 149 ASP A CA 1
ATOM 1210 C C . ASP A 1 149 ? -2.467 16.977 5.386 1.00 97.94 149 ASP A C 1
ATOM 1212 O O . ASP A 1 149 ? -1.820 17.154 4.351 1.00 97.94 149 ASP A O 1
ATOM 1216 N N . ASN A 1 150 ? -1.903 17.016 6.593 1.00 97.69 150 ASN A N 1
ATOM 1217 C CA . ASN A 1 150 ? -0.472 17.211 6.782 1.00 97.69 150 ASN A CA 1
ATOM 1218 C C . ASN A 1 150 ? 0.323 16.051 6.176 1.00 97.69 150 ASN A C 1
ATOM 1220 O O . ASN A 1 150 ? 1.324 16.285 5.499 1.00 97.69 150 ASN A O 1
ATOM 1224 N N . ALA A 1 151 ? -0.156 14.817 6.343 1.00 98.25 151 ALA A N 1
ATOM 1225 C CA . ALA A 1 151 ? 0.447 13.652 5.711 1.00 98.25 151 ALA A CA 1
ATOM 1226 C C . ALA A 1 151 ? 0.405 13.735 4.182 1.00 98.25 151 ALA A C 1
ATOM 1228 O O . ALA A 1 151 ? 1.429 13.511 3.546 1.00 98.25 151 ALA A O 1
ATOM 1229 N N . ALA A 1 152 ? -0.724 14.128 3.585 1.00 98.56 152 ALA A N 1
ATOM 1230 C CA . ALA A 1 152 ? -0.845 14.276 2.135 1.00 98.56 152 ALA A CA 1
ATOM 1231 C C . ALA A 1 152 ? 0.169 15.293 1.585 1.00 98.56 152 ALA A C 1
ATOM 1233 O O . ALA A 1 152 ? 0.834 15.024 0.584 1.00 98.56 152 ALA A O 1
ATOM 1234 N N . LYS A 1 153 ? 0.353 16.426 2.278 1.00 98.31 153 LYS A N 1
ATOM 1235 C CA . LYS A 1 153 ? 1.368 17.435 1.926 1.00 98.31 153 LYS A CA 1
ATOM 1236 C C . LYS A 1 153 ? 2.791 16.876 2.003 1.00 98.31 153 LYS A C 1
ATOM 1238 O O . LYS A 1 153 ? 3.588 17.140 1.106 1.00 98.31 153 LYS A O 1
ATOM 1243 N N . GLN A 1 154 ? 3.115 16.103 3.043 1.00 98.06 154 GLN A N 1
ATOM 1244 C CA . GLN A 1 154 ? 4.450 15.509 3.189 1.00 98.06 154 GLN A CA 1
ATOM 1245 C C . GLN A 1 154 ? 4.722 14.416 2.154 1.00 98.06 154 GLN A C 1
ATOM 1247 O O . GLN A 1 154 ? 5.785 14.420 1.541 1.00 98.06 154 GLN A O 1
ATOM 1252 N N . VAL A 1 155 ? 3.753 13.536 1.883 1.00 98.25 155 VAL A N 1
ATOM 1253 C CA . VAL A 1 155 ? 3.876 12.521 0.824 1.00 98.25 155 VAL A CA 1
ATOM 1254 C C . VAL A 1 155 ? 4.061 13.191 -0.541 1.00 98.25 155 VAL A C 1
ATOM 1256 O O . VAL A 1 155 ? 4.925 12.773 -1.309 1.00 98.25 155 VAL A O 1
ATOM 1259 N N . TRP A 1 156 ? 3.325 14.272 -0.825 1.00 98.19 156 TRP A N 1
ATOM 1260 C CA . TRP A 1 156 ? 3.508 15.049 -2.054 1.00 98.19 156 TRP A CA 1
ATOM 1261 C C . TRP A 1 156 ? 4.905 15.667 -2.164 1.00 98.19 156 TRP A C 1
ATOM 1263 O O . TRP A 1 156 ? 5.501 15.632 -3.240 1.00 98.19 156 TRP A O 1
ATOM 1273 N N . ARG A 1 157 ? 5.457 16.198 -1.064 1.00 96.44 157 ARG A N 1
ATOM 1274 C CA . ARG A 1 157 ? 6.827 16.731 -1.039 1.00 96.44 157 ARG A CA 1
ATOM 1275 C C . ARG A 1 157 ? 7.851 15.651 -1.402 1.00 96.44 157 ARG A C 1
ATOM 1277 O O . ARG A 1 157 ? 8.655 15.881 -2.299 1.00 96.44 157 ARG A O 1
ATOM 1284 N N . ILE A 1 158 ? 7.774 14.481 -0.763 1.00 95.19 158 ILE A N 1
ATOM 1285 C CA . ILE A 1 158 ? 8.668 13.341 -1.035 1.00 95.19 158 ILE A CA 1
ATOM 1286 C C . ILE A 1 158 ? 8.546 12.902 -2.495 1.00 95.19 158 ILE A C 1
ATOM 1288 O O . ILE A 1 158 ? 9.549 12.776 -3.189 1.00 95.19 158 ILE A O 1
ATOM 1292 N N . LEU A 1 159 ? 7.318 12.712 -2.987 1.00 96.12 159 LEU A N 1
ATOM 1293 C CA . LEU A 1 159 ? 7.077 12.311 -4.371 1.00 96.12 159 LEU A CA 1
ATOM 1294 C C . LEU A 1 159 ? 7.663 13.324 -5.361 1.00 96.12 159 LEU A C 1
ATOM 1296 O O . LEU A 1 159 ? 8.320 12.944 -6.325 1.00 96.12 159 LEU A O 1
ATOM 1300 N N . ARG A 1 160 ? 7.459 14.622 -5.124 1.00 95.38 160 ARG A N 1
ATOM 1301 C CA . ARG A 1 160 ? 8.015 15.674 -5.978 1.00 95.38 160 ARG A CA 1
ATOM 1302 C C . ARG A 1 160 ? 9.546 15.644 -5.986 1.00 95.38 160 ARG A C 1
ATOM 1304 O O . ARG A 1 160 ? 10.143 15.823 -7.044 1.00 95.38 160 ARG A O 1
ATOM 1311 N N . GLU A 1 161 ? 10.187 15.413 -4.844 1.00 92.56 161 GLU A N 1
ATOM 1312 C CA . GLU A 1 161 ? 11.646 15.252 -4.761 1.00 92.56 161 GLU A CA 1
ATOM 1313 C C . GLU A 1 161 ? 12.132 14.026 -5.553 1.00 92.56 161 GLU A C 1
ATOM 1315 O O . GLU A 1 161 ? 13.061 14.155 -6.351 1.00 92.56 161 GLU A O 1
ATOM 1320 N N . LEU A 1 162 ? 11.451 12.882 -5.422 1.00 90.12 162 LEU A N 1
ATOM 1321 C CA . LEU A 1 162 ? 11.740 11.661 -6.186 1.00 90.12 162 LEU A CA 1
ATOM 1322 C C . LEU A 1 162 ? 11.613 11.866 -7.703 1.00 90.12 162 LEU A C 1
ATOM 1324 O O . LEU A 1 162 ? 12.488 11.445 -8.456 1.00 90.12 162 LEU A O 1
ATOM 1328 N N . LEU A 1 163 ? 10.558 12.553 -8.151 1.00 90.38 163 LEU A N 1
ATOM 1329 C CA . LEU A 1 163 ? 10.302 12.809 -9.573 1.00 90.38 163 LEU A CA 1
ATOM 1330 C C . LEU A 1 163 ? 11.282 13.814 -10.190 1.00 90.38 163 LEU A C 1
ATOM 1332 O O . LEU A 1 163 ? 11.602 13.722 -11.372 1.00 90.38 163 LEU A O 1
ATOM 1336 N N . THR A 1 164 ? 11.737 14.797 -9.412 1.00 90.31 164 THR A N 1
ATOM 1337 C CA . THR A 1 164 ? 12.621 15.867 -9.907 1.00 90.31 164 THR A CA 1
ATOM 1338 C C . THR A 1 164 ? 14.105 15.529 -9.796 1.00 90.31 164 THR A C 1
ATOM 1340 O O . THR A 1 164 ? 14.917 16.119 -10.508 1.00 90.31 164 THR A O 1
ATOM 1343 N N . ASN A 1 165 ? 14.480 14.590 -8.926 1.00 84.94 165 ASN A N 1
ATOM 1344 C CA . ASN A 1 165 ? 15.865 14.190 -8.724 1.00 84.94 165 ASN A CA 1
ATOM 1345 C C . ASN A 1 165 ? 15.966 12.680 -8.444 1.00 84.94 165 ASN A C 1
ATOM 1347 O O . ASN A 1 165 ? 15.766 12.265 -7.303 1.00 84.94 165 ASN A O 1
ATOM 1351 N N . PRO A 1 166 ? 16.383 11.859 -9.422 1.00 69.81 166 PRO A N 1
ATOM 1352 C CA . PRO A 1 166 ? 16.523 10.411 -9.240 1.00 69.81 166 PRO A CA 1
ATOM 1353 C C . PRO A 1 166 ? 17.520 10.007 -8.140 1.00 69.81 166 PRO A C 1
ATOM 1355 O O . PRO A 1 166 ? 17.384 8.942 -7.546 1.00 69.81 166 PRO A O 1
ATOM 1358 N N . LYS A 1 167 ? 18.500 10.867 -7.819 1.00 77.25 167 LYS A N 1
ATOM 1359 C CA . LYS A 1 167 ? 19.470 10.642 -6.730 1.00 77.25 167 LYS A CA 1
ATOM 1360 C C . LYS A 1 167 ? 18.919 10.986 -5.344 1.00 77.25 167 LYS A C 1
ATOM 1362 O O . LYS A 1 167 ? 19.609 10.806 -4.347 1.00 77.25 167 LYS A O 1
ATOM 1367 N N . SER A 1 168 ? 17.698 11.513 -5.249 1.00 75.12 168 SER A N 1
ATOM 1368 C CA . SER A 1 168 ? 17.089 11.866 -3.960 1.00 75.12 168 SER A CA 1
ATOM 1369 C C . SER A 1 168 ? 16.889 10.653 -3.049 1.00 75.12 168 SER A C 1
ATOM 1371 O O . SER A 1 168 ? 16.987 10.811 -1.839 1.00 75.12 168 SER A O 1
ATOM 1373 N N . LEU A 1 169 ? 16.732 9.447 -3.606 1.00 70.25 169 LEU A N 1
ATOM 1374 C CA . LEU A 1 169 ? 16.682 8.186 -2.854 1.00 70.25 169 LEU A CA 1
ATOM 1375 C C . LEU A 1 169 ? 17.917 7.938 -1.973 1.00 70.25 169 LEU A C 1
ATOM 1377 O O . LEU A 1 169 ? 17.800 7.257 -0.966 1.00 70.25 169 LEU A O 1
ATOM 1381 N N . GLU A 1 170 ? 19.083 8.493 -2.312 1.00 72.19 170 GLU A N 1
ATOM 1382 C CA . GLU A 1 170 ? 20.290 8.382 -1.475 1.00 72.19 170 GLU A CA 1
ATOM 1383 C C . GLU A 1 170 ? 20.220 9.276 -0.225 1.00 72.19 170 GLU A C 1
ATOM 1385 O O . GLU A 1 170 ? 20.941 9.056 0.747 1.00 72.19 170 GLU A O 1
ATOM 1390 N N . LYS A 1 171 ? 19.370 10.309 -0.263 1.00 66.25 171 LYS A N 1
ATOM 1391 C CA . LYS A 1 171 ? 19.204 11.320 0.792 1.00 66.25 171 LYS A CA 1
ATOM 1392 C C . LYS A 1 171 ? 17.902 11.158 1.580 1.00 66.25 171 LYS A C 1
ATOM 1394 O O . LYS A 1 171 ? 17.768 11.777 2.635 1.00 66.25 171 LYS A O 1
ATOM 1399 N N . LEU A 1 172 ? 16.956 10.377 1.055 1.00 61.91 172 LEU A N 1
ATOM 1400 C CA . LEU A 1 172 ? 15.693 10.000 1.691 1.00 61.91 172 LEU A CA 1
ATOM 1401 C C . LEU A 1 172 ? 15.887 8.713 2.503 1.00 61.91 172 LEU A C 1
ATOM 1403 O O . LEU A 1 172 ? 15.350 8.641 3.626 1.00 61.91 172 LEU A O 1
#

Radius of gyration: 17.15 Å; chains: 1; bounding box: 43×40×42 Å

Sequence (172 aa):
PVPHTQWPNPNLVAEVKTEGFDLLSRESIYMKDKQSAAEGDAWVMSFKYAEDRLLYGGCRRRCLSILKTLRERHLDLPGNPITNYHFKTLLLYECEKHPREMEWDDTSLGDRLNGILLQTISCLQNRRCPHYFLPNVDLFKGKAPSSMDNAAKQVWRILRELLTNPKSLEKL

Organism: Magallana gigas (NCBI:txid29159)

Secondary structure (DSSP, 8-state):
-------S-HHHHHHHHHT--EEE-S--TTTTT--SGGGGSPPEEE-HHHHHHHT-STTHHHHHHHHHHHHHHH---TT----HHHHHHHHHHHHHHS-SGGGGSTTSHHHHHHHHHHHHHHHHHTT--B-SS-TT-BTTTT--HHHHHHHHHHHHHHHHHHHH-GGGGGT-